Protein AF-A0A957MWS0-F1 (afdb_monomer_lite)

Structure (mmCIF, N/CA/C/O backbone):
data_AF-A0A957MWS0-F1
#
_entry.id   AF-A0A957MWS0-F1
#
loop_
_atom_site.group_PDB
_atom_site.id
_atom_site.type_symbol
_atom_site.label_atom_id
_atom_site.label_alt_id
_atom_site.label_comp_id
_atom_site.label_asym_id
_atom_site.label_entity_id
_atom_site.label_seq_id
_atom_site.pdbx_PDB_ins_code
_atom_site.Cartn_x
_atom_site.Cartn_y
_atom_site.Cartn_z
_atom_site.occupancy
_atom_site.B_iso_or_equiv
_atom_site.auth_seq_id
_atom_site.auth_comp_id
_atom_site.auth_asym_id
_atom_site.auth_atom_id
_atom_site.pdbx_PDB_model_num
ATOM 1 N N . MET A 1 1 ? 9.143 -3.288 -32.421 1.00 41.00 1 MET A N 1
ATOM 2 C CA . MET A 1 1 ? 8.758 -3.990 -31.177 1.00 41.00 1 MET A CA 1
ATOM 3 C C . MET A 1 1 ? 8.148 -2.960 -30.243 1.00 41.00 1 MET A C 1
ATOM 5 O O . MET A 1 1 ? 8.823 -2.007 -29.890 1.00 41.00 1 MET A O 1
ATOM 9 N N . THR A 1 2 ? 6.854 -3.057 -29.949 1.00 41.56 2 THR A N 1
ATOM 10 C CA . THR A 1 2 ? 6.137 -2.090 -29.103 1.00 41.56 2 THR A CA 1
ATOM 11 C C . THR A 1 2 ? 6.632 -2.187 -27.661 1.00 41.56 2 THR A C 1
ATOM 13 O O . THR A 1 2 ? 6.475 -3.242 -27.048 1.00 41.56 2 THR A O 1
ATOM 16 N N . ARG A 1 3 ? 7.220 -1.099 -27.134 1.00 49.81 3 ARG A N 1
ATOM 17 C CA . ARG A 1 3 ? 7.462 -0.883 -25.695 1.00 49.81 3 ARG A CA 1
ATOM 18 C C . ARG A 1 3 ? 6.140 -1.135 -24.965 1.00 49.81 3 ARG A C 1
ATOM 20 O O . ARG A 1 3 ? 5.248 -0.293 -24.993 1.00 49.81 3 ARG A O 1
ATOM 27 N N . GLN A 1 4 ? 5.965 -2.317 -24.379 1.00 48.16 4 GLN A N 1
ATOM 28 C CA . GLN A 1 4 ? 4.855 -2.553 -23.464 1.00 48.16 4 GLN A CA 1
ATOM 29 C C . GLN A 1 4 ? 5.163 -1.751 -22.203 1.00 48.16 4 GLN A C 1
ATOM 31 O O . GLN A 1 4 ? 5.989 -2.175 -21.398 1.00 48.16 4 GLN A O 1
ATOM 36 N N . SER A 1 5 ? 4.537 -0.581 -22.054 1.00 55.16 5 SER A N 1
ATOM 37 C CA . SER A 1 5 ? 4.545 0.157 -20.792 1.00 55.16 5 SER A CA 1
ATOM 38 C C . SER A 1 5 ? 4.175 -0.811 -19.672 1.00 55.16 5 SER A C 1
ATOM 40 O O . SER A 1 5 ? 3.104 -1.424 -19.699 1.00 55.16 5 SER A O 1
ATOM 42 N N . ARG A 1 6 ? 5.089 -1.003 -1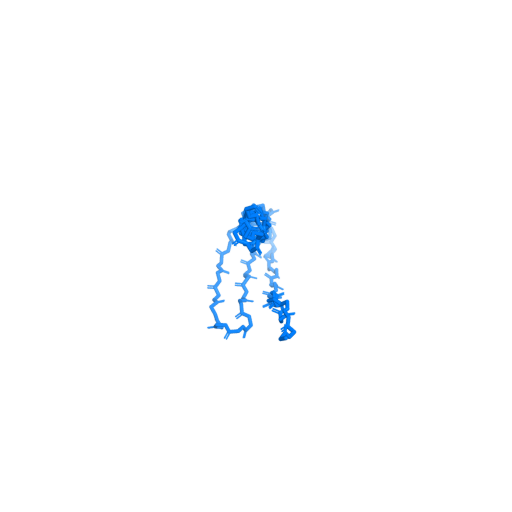8.717 1.00 61.19 6 ARG A N 1
ATOM 43 C CA . ARG A 1 6 ? 4.852 -1.829 -17.532 1.00 61.19 6 ARG A CA 1
ATOM 44 C C . ARG A 1 6 ? 3.748 -1.161 -16.715 1.00 61.19 6 ARG A C 1
ATOM 46 O O . ARG A 1 6 ? 4.003 -0.259 -15.932 1.00 61.19 6 ARG A O 1
ATOM 53 N N . TYR A 1 7 ? 2.508 -1.590 -16.923 1.00 65.25 7 TYR A N 1
ATOM 54 C CA . TYR A 1 7 ? 1.372 -1.075 -16.173 1.00 65.25 7 TYR A CA 1
ATOM 55 C C . TYR A 1 7 ? 1.456 -1.571 -14.724 1.00 65.25 7 TYR A C 1
ATOM 57 O O . TYR A 1 7 ? 1.460 -2.781 -14.466 1.00 65.25 7 TYR A O 1
ATOM 65 N N . LEU A 1 8 ? 1.564 -0.630 -13.789 1.00 72.00 8 LEU A N 1
ATOM 66 C CA . LEU A 1 8 ? 1.519 -0.882 -12.356 1.00 72.00 8 LEU A CA 1
ATOM 67 C C . LEU A 1 8 ? 0.056 -0.852 -11.902 1.00 72.00 8 LEU A C 1
ATOM 69 O O . LEU A 1 8 ? -0.591 0.191 -11.945 1.00 72.00 8 LEU A O 1
ATOM 73 N N . ALA A 1 9 ? -0.4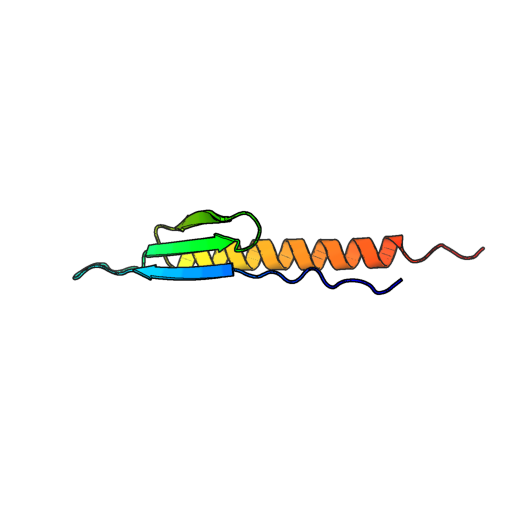70 -2.006 -11.491 1.00 83.00 9 ALA A N 1
ATOM 74 C CA . ALA A 1 9 ? -1.836 -2.144 -10.997 1.00 83.00 9 ALA A CA 1
ATOM 75 C C . ALA A 1 9 ? -1.811 -2.589 -9.534 1.00 83.00 9 ALA A C 1
ATOM 77 O O . ALA A 1 9 ? -1.407 -3.713 -9.227 1.00 83.00 9 ALA A O 1
ATOM 78 N N . PHE A 1 10 ? -2.277 -1.713 -8.646 1.00 88.38 10 PHE A N 1
ATOM 79 C CA . PHE A 1 10 ? -2.353 -1.979 -7.216 1.00 88.38 10 PHE A CA 1
ATOM 80 C C . PHE A 1 10 ? -3.773 -1.777 -6.690 1.00 88.38 10 PHE A C 1
ATOM 82 O O . PHE A 1 10 ? -4.464 -0.838 -7.087 1.00 88.38 10 PHE A O 1
ATOM 89 N N . LEU A 1 11 ? -4.194 -2.634 -5.761 1.00 93.44 11 LEU A N 1
ATOM 90 C CA . LEU A 1 11 ? -5.390 -2.424 -4.950 1.00 93.44 11 LEU A CA 1
ATOM 91 C C . LEU A 1 11 ? -4.979 -1.839 -3.604 1.00 93.44 11 LEU A C 1
ATOM 93 O O . LEU A 1 11 ? -4.140 -2.405 -2.904 1.00 93.44 11 LEU A O 1
ATOM 97 N N . VAL A 1 12 ? -5.601 -0.724 -3.234 1.00 94.88 12 VAL A N 1
ATOM 98 C CA . VAL A 1 12 ? -5.400 -0.090 -1.931 1.00 94.88 12 VAL A CA 1
ATOM 99 C C . VAL A 1 12 ? -6.651 -0.290 -1.092 1.00 94.88 12 VAL A C 1
ATOM 101 O O . VAL A 1 12 ? -7.757 0.019 -1.536 1.00 94.88 12 VAL A O 1
ATOM 104 N N . ARG A 1 13 ? -6.487 -0.787 0.134 1.00 96.06 13 ARG A N 1
ATOM 105 C CA . ARG A 1 13 ? -7.568 -0.869 1.119 1.00 96.06 13 ARG A CA 1
ATOM 106 C C . ARG A 1 13 ? -7.214 -0.021 2.325 1.00 96.06 13 ARG A C 1
ATOM 108 O O . ARG A 1 13 ? -6.138 -0.179 2.885 1.00 96.06 13 ARG A O 1
ATOM 115 N N . PHE A 1 14 ? -8.154 0.814 2.751 1.00 96.75 14 PHE A N 1
ATOM 116 C CA . PHE A 1 14 ? -8.055 1.587 3.984 1.00 96.75 14 PHE A CA 1
ATOM 117 C C . PHE A 1 14 ? -9.030 1.043 5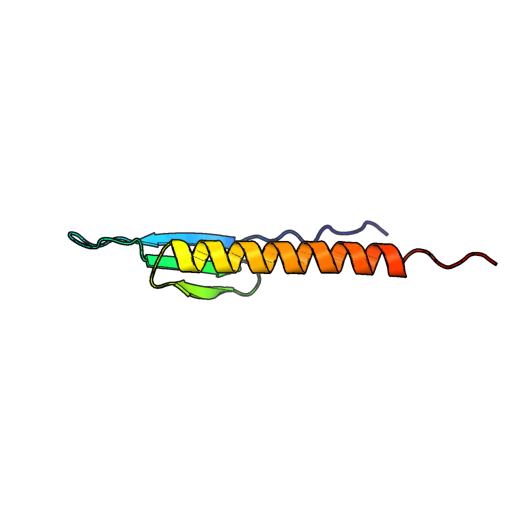.021 1.00 96.75 14 PHE A C 1
ATOM 119 O O . PHE A 1 14 ? -10.175 0.718 4.705 1.00 96.75 14 PHE A O 1
ATOM 126 N N . GLN A 1 15 ? -8.576 0.959 6.266 1.00 95.88 15 GLN A N 1
ATOM 127 C CA . GLN A 1 15 ? -9.391 0.580 7.408 1.00 95.88 15 GLN A CA 1
ATOM 128 C C . GLN A 1 15 ? -9.067 1.501 8.579 1.00 95.88 15 GLN A C 1
ATOM 130 O O . GLN A 1 15 ? -7.903 1.745 8.885 1.00 95.88 15 GLN A O 1
ATOM 135 N N . ARG A 1 16 ? -10.102 1.984 9.261 1.00 96.19 16 ARG A N 1
ATOM 136 C CA . ARG A 1 16 ? -9.959 2.745 10.499 1.00 96.19 16 ARG A CA 1
ATOM 137 C C . ARG A 1 16 ? -11.013 2.289 11.489 1.00 96.19 16 ARG A C 1
ATOM 139 O O . ARG A 1 16 ? -12.200 2.301 11.168 1.00 96.19 16 ARG A O 1
ATOM 146 N N . GLY A 1 17 ? -10.561 1.853 12.657 1.00 93.94 17 GLY A N 1
ATOM 147 C CA . GLY A 1 17 ? -11.431 1.525 13.780 1.00 93.94 17 GLY A CA 1
ATOM 148 C C . GLY A 1 17 ? -12.034 2.773 14.425 1.00 93.94 17 GLY A C 1
ATOM 149 O O . GLY A 1 17 ? -11.551 3.892 14.240 1.00 93.94 17 GLY A O 1
ATOM 150 N N . GLU A 1 18 ? -13.090 2.585 15.211 1.00 94.50 18 GLU A N 1
ATOM 151 C CA . GLU A 1 18 ? -13.637 3.652 16.047 1.00 94.50 18 GLU A CA 1
ATOM 152 C C . GLU A 1 18 ? -12.584 4.107 17.073 1.00 94.50 18 GLU A C 1
ATOM 154 O O . GLU A 1 18 ? -11.941 3.286 17.723 1.00 94.50 18 GLU A O 1
ATOM 159 N N . GLY A 1 19 ? -12.356 5.419 17.175 1.00 93.31 19 GLY A N 1
ATOM 160 C CA . GLY A 1 19 ? -11.336 5.997 18.058 1.00 93.31 19 GLY A CA 1
ATOM 161 C C . GLY A 1 19 ? -9.886 5.913 17.554 1.00 93.31 19 GLY A C 1
ATOM 162 O O . GLY A 1 19 ? -9.004 6.505 18.175 1.00 93.31 19 GLY A O 1
ATOM 163 N N . GLU A 1 20 ? -9.606 5.248 16.427 1.00 92.81 20 GLU A N 1
ATOM 164 C CA . GLU A 1 20 ? -8.263 5.245 15.834 1.00 92.81 20 GLU A CA 1
ATOM 165 C C . GLU A 1 20 ? -7.951 6.601 15.176 1.00 92.81 20 GLU A C 1
ATOM 167 O O . GLU A 1 20 ? -8.720 7.124 14.364 1.00 92.81 20 GLU A O 1
ATOM 172 N N . ARG A 1 21 ? -6.785 7.174 15.505 1.00 94.00 21 ARG A N 1
ATOM 173 C CA . ARG A 1 21 ? -6.321 8.449 14.929 1.00 94.00 21 ARG A CA 1
ATOM 174 C C . ARG A 1 21 ? -5.914 8.321 13.458 1.00 94.00 21 ARG A C 1
ATOM 176 O O . ARG A 1 21 ? -6.069 9.278 12.704 1.00 94.00 21 ARG A O 1
ATOM 183 N N . HIS A 1 22 ? -5.396 7.159 13.078 1.00 93.69 22 HIS A N 1
ATOM 184 C CA . HIS A 1 22 ? -4.802 6.890 11.770 1.00 93.69 22 HIS A CA 1
ATOM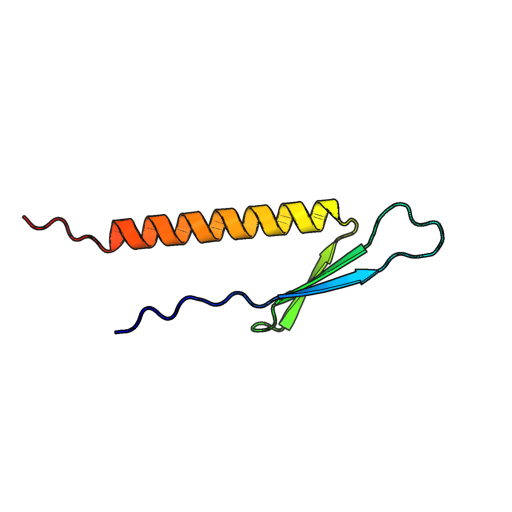 185 C C . HIS A 1 22 ? -5.575 5.803 11.031 1.00 93.69 22 HIS A C 1
ATOM 187 O O . HIS A 1 22 ? -6.233 4.966 11.647 1.00 93.69 22 HIS A O 1
ATOM 193 N N . TRP A 1 23 ? -5.485 5.819 9.707 1.00 96.25 23 TRP A N 1
ATOM 194 C CA . TRP A 1 23 ? -5.969 4.749 8.852 1.00 96.25 23 TRP A CA 1
ATOM 195 C C . TRP A 1 23 ? -4.862 3.719 8.675 1.00 96.25 23 TRP A C 1
ATOM 197 O O . TRP A 1 23 ? -3.764 4.031 8.220 1.00 96.25 23 TRP A O 1
ATOM 207 N N . ARG A 1 24 ? -5.175 2.463 8.968 1.00 96.56 24 ARG A N 1
ATOM 208 C CA . ARG A 1 24 ? -4.360 1.342 8.512 1.00 96.56 24 ARG A CA 1
ATOM 209 C C . ARG A 1 24 ? -4.615 1.136 7.030 1.00 96.56 24 ARG A C 1
ATOM 211 O O . ARG A 1 24 ? -5.741 1.324 6.556 1.00 96.56 24 ARG A O 1
ATOM 218 N N . ALA A 1 25 ? -3.584 0.735 6.301 1.00 97.06 25 ALA A N 1
ATOM 219 C CA . ALA A 1 25 ? -3.713 0.489 4.878 1.00 97.06 25 ALA A CA 1
ATOM 220 C C . ALA A 1 25 ? -3.068 -0.828 4.463 1.00 97.06 25 ALA A C 1
ATOM 222 O O . ALA A 1 25 ? -2.084 -1.269 5.056 1.00 97.06 25 ALA A O 1
ATOM 223 N N . SER A 1 26 ? -3.603 -1.442 3.415 1.00 96.44 26 SER A N 1
ATOM 224 C CA . SER A 1 26 ? -2.911 -2.496 2.686 1.00 96.44 26 SER A CA 1
ATOM 225 C C . SER A 1 26 ? -2.794 -2.148 1.210 1.00 96.44 26 SER A C 1
ATOM 227 O O . SER A 1 26 ? -3.705 -1.565 0.619 1.00 96.44 26 SER A O 1
ATOM 229 N N . LEU A 1 27 ? -1.650 -2.503 0.632 1.00 95.62 27 LEU A N 1
ATOM 230 C CA . LEU A 1 27 ? -1.340 -2.352 -0.783 1.00 95.62 27 LEU A CA 1
ATOM 231 C C . LEU A 1 27 ? -1.130 -3.745 -1.363 1.00 95.62 27 LEU A C 1
ATOM 233 O O . LEU A 1 27 ? -0.230 -4.462 -0.927 1.00 95.62 27 LEU A O 1
ATOM 237 N N . GLN A 1 28 ? -1.963 -4.135 -2.321 1.00 95.12 28 GLN A N 1
ATOM 238 C CA . GLN A 1 28 ? -1.843 -5.410 -3.013 1.00 95.12 28 GLN A CA 1
ATOM 239 C C . GLN A 1 28 ? -1.410 -5.181 -4.455 1.00 95.12 28 GLN A C 1
ATOM 241 O O . GLN A 1 28 ? -2.094 -4.488 -5.206 1.00 95.12 28 GLN A O 1
ATOM 246 N N . ASP A 1 29 ? -0.305 -5.800 -4.851 1.00 90.75 29 ASP A N 1
ATOM 247 C CA . ASP A 1 29 ? 0.070 -5.926 -6.255 1.00 90.75 29 ASP A CA 1
ATOM 248 C C . ASP A 1 29 ? -0.841 -6.963 -6.917 1.00 90.75 29 ASP A C 1
ATOM 250 O O . ASP A 1 29 ? -0.856 -8.135 -6.538 1.00 90.75 29 ASP A O 1
ATOM 254 N N . VAL A 1 30 ? -1.616 -6.533 -7.913 1.00 88.62 30 VAL A N 1
ATOM 255 C CA . VAL A 1 30 ? -2.585 -7.398 -8.600 1.00 88.62 30 VAL A CA 1
ATOM 256 C C . VAL A 1 30 ? -1.888 -8.505 -9.397 1.00 88.62 30 VAL A C 1
ATOM 258 O O . VAL A 1 30 ? -2.454 -9.581 -9.581 1.00 88.62 30 VAL A O 1
ATOM 261 N N . ARG A 1 31 ? -0.655 -8.273 -9.859 1.00 85.19 31 ARG A N 1
ATOM 262 C CA . ARG A 1 31 ? 0.088 -9.216 -10.704 1.00 85.19 31 ARG A CA 1
ATOM 263 C C . ARG A 1 31 ? 0.735 -10.318 -9.883 1.00 85.19 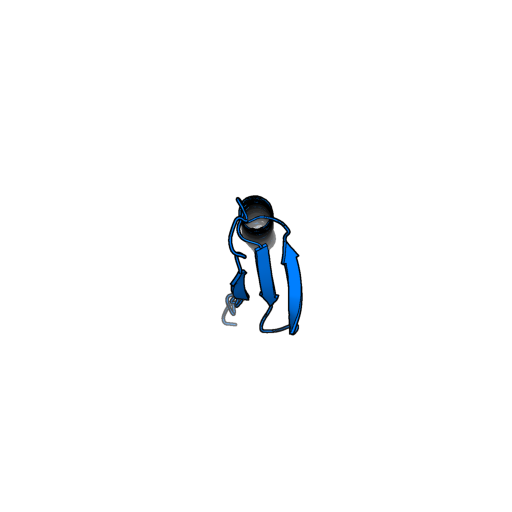31 ARG A C 1
ATOM 265 O O . ARG A 1 31 ? 0.671 -11.480 -10.270 1.00 85.19 31 ARG A O 1
ATOM 272 N N . THR A 1 32 ? 1.369 -9.949 -8.773 1.00 88.75 32 THR A N 1
ATOM 273 C CA . THR A 1 32 ? 2.076 -10.904 -7.905 1.00 88.75 32 THR A CA 1
ATOM 274 C C . THR A 1 32 ? 1.202 -11.433 -6.770 1.00 88.75 32 THR A C 1
ATOM 276 O O . THR A 1 32 ? 1.600 -12.368 -6.085 1.00 88.75 32 THR A O 1
ATOM 279 N N . GLN A 1 33 ? 0.021 -10.839 -6.560 1.00 88.56 33 GLN A N 1
ATOM 280 C CA . GLN A 1 33 ? -0.865 -11.063 -5.410 1.00 88.56 33 GLN A CA 1
ATOM 281 C C . GLN A 1 33 ? -0.212 -10.764 -4.050 1.00 88.56 33 GLN A C 1
ATOM 283 O O . GLN A 1 33 ? -0.805 -11.027 -3.000 1.00 88.56 33 GLN A O 1
ATOM 288 N N . THR A 1 34 ? 0.976 -10.155 -4.054 1.00 92.50 34 THR A N 1
ATOM 289 C CA . THR A 1 34 ? 1.704 -9.771 -2.847 1.00 92.50 34 THR A CA 1
ATOM 290 C C . THR A 1 34 ? 0.962 -8.645 -2.151 1.00 92.50 34 THR A C 1
ATOM 292 O O . THR A 1 34 ? 0.567 -7.670 -2.788 1.00 92.50 34 THR A O 1
ATOM 295 N N . THR A 1 35 ? 0.782 -8.770 -0.837 1.00 95.00 35 THR A N 1
ATOM 296 C CA . THR A 1 35 ? 0.110 -7.759 -0.018 1.00 95.00 35 THR A CA 1
ATOM 297 C C . THR A 1 35 ? 1.068 -7.215 1.028 1.00 95.00 35 THR A C 1
ATOM 299 O O . THR A 1 35 ? 1.644 -7.973 1.805 1.00 95.00 35 THR A O 1
ATOM 302 N N . MET A 1 36 ? 1.193 -5.894 1.071 1.00 95.94 36 MET A N 1
ATOM 303 C CA . MET A 1 36 ? 1.928 -5.152 2.090 1.00 95.94 36 MET A CA 1
ATOM 304 C C . MET A 1 36 ? 0.941 -4.470 3.034 1.00 95.94 36 MET A C 1
ATOM 306 O O . MET A 1 36 ? -0.122 -4.021 2.601 1.00 95.94 36 MET A O 1
ATOM 310 N N . GLN A 1 37 ? 1.282 -4.401 4.319 1.00 97.19 37 GLN A N 1
ATOM 311 C CA . GLN A 1 37 ? 0.471 -3.740 5.342 1.00 97.19 37 GLN A CA 1
ATOM 312 C C . GLN A 1 37 ? 1.216 -2.543 5.922 1.00 97.19 37 GLN A C 1
ATOM 314 O O . GLN A 1 37 ? 2.425 -2.602 6.133 1.00 97.19 37 GLN A O 1
ATOM 319 N N . PHE A 1 38 ? 0.468 -1.484 6.211 1.00 97.06 38 PHE A N 1
ATOM 320 C CA . PHE A 1 38 ? 0.964 -0.227 6.752 1.00 97.06 38 PHE A CA 1
ATOM 321 C C . PHE A 1 38 ? 0.142 0.148 7.982 1.00 97.06 38 PHE A C 1
ATOM 323 O O . PHE A 1 38 ? -1.093 0.059 7.971 1.00 97.06 38 PHE A O 1
ATOM 330 N N . ALA A 1 39 ? 0.825 0.568 9.047 1.00 94.25 39 ALA A N 1
ATOM 331 C CA . ALA A 1 39 ? 0.180 0.936 10.302 1.00 94.25 39 ALA A CA 1
ATOM 332 C C . ALA A 1 39 ? -0.507 2.306 10.208 1.00 94.25 39 ALA A C 1
ATOM 334 O O . ALA A 1 39 ? -1.456 2.569 10.948 1.00 94.25 39 ALA A O 1
ATOM 335 N N . THR A 1 40 ? -0.046 3.162 9.290 1.00 95.31 40 THR A N 1
ATOM 336 C CA . THR A 1 40 ? -0.606 4.497 9.043 1.00 95.31 40 THR A CA 1
ATOM 337 C C . THR A 1 40 ? -0.676 4.826 7.551 1.00 95.31 40 THR A C 1
ATOM 339 O O . THR A 1 40 ? 0.097 4.315 6.738 1.00 95.31 40 THR A O 1
ATOM 342 N N . GLU A 1 41 ? -1.554 5.761 7.188 1.00 93.62 41 GLU A N 1
ATOM 343 C CA . GLU A 1 41 ? -1.660 6.309 5.835 1.00 93.62 41 GLU A CA 1
ATOM 344 C C . GLU A 1 41 ? -0.361 6.983 5.365 1.00 93.62 41 GLU A C 1
ATOM 346 O O . GLU A 1 41 ? -0.028 6.947 4.181 1.00 93.62 41 GLU A O 1
ATOM 351 N N . ILE A 1 42 ? 0.410 7.556 6.294 1.00 95.44 42 ILE A N 1
ATOM 352 C CA . ILE A 1 42 ? 1.671 8.246 6.000 1.00 95.44 42 ILE A CA 1
ATOM 353 C C . ILE A 1 42 ? 2.738 7.249 5.540 1.00 95.44 42 ILE A C 1
ATOM 355 O O . ILE A 1 42 ? 3.485 7.537 4.603 1.00 95.44 42 ILE A O 1
ATOM 359 N N . GLU A 1 43 ? 2.813 6.078 6.177 1.00 96.19 43 GLU A N 1
ATOM 360 C CA . GLU A 1 43 ? 3.746 5.016 5.787 1.00 96.19 43 GLU A CA 1
ATOM 361 C C . GLU A 1 43 ? 3.458 4.509 4.371 1.00 96.19 43 GLU A C 1
ATOM 363 O O . GLU A 1 43 ? 4.387 4.396 3.569 1.00 96.19 43 GLU A O 1
ATOM 368 N N . LEU A 1 44 ? 2.179 4.292 4.036 1.00 95.25 44 LEU A N 1
ATOM 369 C CA . LEU A 1 44 ? 1.765 3.919 2.682 1.00 95.25 44 LEU A CA 1
ATOM 370 C C . LEU A 1 44 ? 2.208 4.971 1.656 1.00 95.25 44 LEU A C 1
ATOM 372 O O . LEU A 1 44 ? 2.820 4.625 0.648 1.00 95.25 44 LEU A O 1
ATOM 376 N N . ILE A 1 45 ? 1.907 6.251 1.903 1.00 94.38 45 ILE A N 1
ATOM 377 C CA . ILE A 1 45 ? 2.223 7.333 0.958 1.00 94.38 45 ILE A CA 1
ATOM 378 C C . ILE A 1 45 ? 3.731 7.415 0.719 1.00 94.38 45 ILE A C 1
ATOM 380 O O . ILE A 1 45 ? 4.161 7.519 -0.428 1.00 94.38 45 ILE A O 1
ATOM 384 N N . ARG A 1 46 ? 4.545 7.322 1.777 1.00 96.12 46 ARG A N 1
ATOM 385 C CA . ARG A 1 46 ? 6.009 7.311 1.642 1.00 96.12 46 ARG A CA 1
ATOM 386 C C . ARG A 1 46 ? 6.482 6.145 0.785 1.00 96.12 46 ARG A C 1
ATOM 388 O O . ARG A 1 46 ? 7.264 6.362 -0.132 1.00 96.12 46 ARG A O 1
ATOM 395 N N . HIS A 1 47 ? 5.969 4.944 1.044 1.00 92.81 47 HIS A N 1
ATOM 396 C CA . HIS A 1 47 ? 6.314 3.766 0.255 1.00 92.81 47 HIS A CA 1
ATOM 397 C C . HIS A 1 47 ? 5.959 3.943 -1.230 1.00 92.81 47 HIS A C 1
ATOM 399 O O . HIS A 1 47 ? 6.789 3.671 -2.093 1.00 92.81 47 HIS A O 1
ATOM 405 N N . MET A 1 48 ? 4.763 4.457 -1.536 1.00 90.31 48 MET A N 1
ATOM 406 C CA . MET A 1 48 ? 4.339 4.703 -2.917 1.00 90.31 48 MET A CA 1
ATOM 407 C C . MET A 1 48 ? 5.200 5.763 -3.613 1.00 90.31 48 MET A C 1
ATOM 409 O O . MET A 1 48 ? 5.562 5.582 -4.771 1.00 90.31 48 MET A O 1
ATOM 413 N N . LEU A 1 49 ? 5.549 6.853 -2.921 1.00 92.12 49 LEU A N 1
ATOM 414 C CA . LEU A 1 49 ? 6.427 7.891 -3.469 1.00 92.12 49 LEU A CA 1
ATOM 415 C C . LEU A 1 49 ? 7.819 7.340 -3.790 1.00 92.12 49 LEU A C 1
ATOM 417 O O . LEU A 1 49 ? 8.335 7.620 -4.867 1.00 92.12 49 LEU A O 1
ATOM 421 N N . THR A 1 50 ? 8.397 6.530 -2.899 1.00 91.19 50 THR A N 1
ATOM 422 C CA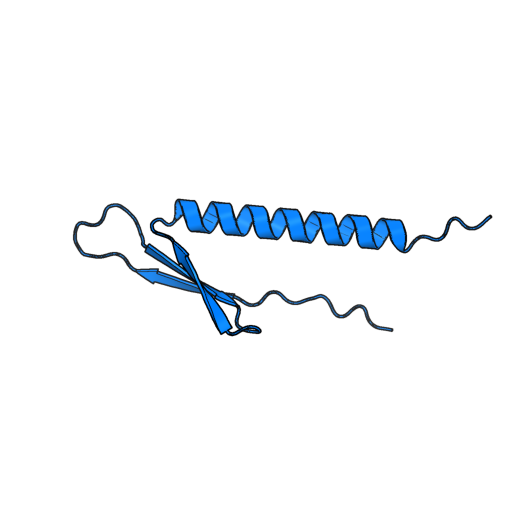 . THR A 1 50 ? 9.679 5.858 -3.151 1.00 91.19 50 THR A CA 1
ATOM 423 C C . THR A 1 50 ? 9.580 4.918 -4.351 1.00 91.19 50 THR A C 1
ATOM 425 O O . THR A 1 50 ? 10.379 5.037 -5.270 1.00 91.19 50 THR A O 1
ATOM 428 N N . ALA A 1 51 ? 8.552 4.066 -4.411 1.00 85.81 51 ALA A N 1
ATOM 429 C CA . ALA A 1 51 ? 8.370 3.141 -5.529 1.00 85.81 51 ALA A CA 1
ATOM 430 C C . ALA A 1 51 ? 8.203 3.863 -6.882 1.00 85.81 51 ALA A C 1
ATOM 432 O O . ALA A 1 51 ? 8.722 3.403 -7.896 1.00 85.81 51 ALA A O 1
ATOM 433 N N . MET A 1 52 ? 7.501 5.002 -6.907 1.00 85.69 52 MET A N 1
ATOM 434 C CA . MET A 1 52 ? 7.367 5.824 -8.115 1.00 85.69 52 MET A CA 1
ATOM 435 C C . MET A 1 52 ? 8.679 6.514 -8.499 1.00 85.69 52 MET A C 1
ATOM 437 O O . MET A 1 52 ? 8.994 6.580 -9.684 1.00 85.69 52 MET A O 1
ATOM 441 N N . ALA A 1 53 ? 9.443 7.015 -7.524 1.00 88.88 53 ALA A N 1
ATOM 442 C CA . ALA A 1 53 ? 10.750 7.617 -7.776 1.00 88.88 53 ALA A CA 1
ATOM 443 C C . ALA A 1 53 ? 11.739 6.588 -8.347 1.00 88.88 53 ALA A C 1
ATOM 445 O O . ALA A 1 53 ? 12.405 6.873 -9.341 1.00 88.88 53 ALA A O 1
ATOM 446 N N . ASP A 1 54 ? 11.767 5.379 -7.781 1.00 85.00 54 ASP A N 1
ATOM 447 C CA . ASP A 1 54 ? 12.603 4.276 -8.262 1.00 85.00 54 ASP A CA 1
ATOM 448 C C . ASP A 1 54 ? 12.209 3.857 -9.686 1.00 85.00 54 ASP A C 1
ATOM 450 O O . ASP A 1 54 ? 13.072 3.664 -10.542 1.00 85.00 54 ASP A O 1
ATOM 454 N N . ALA A 1 55 ? 10.905 3.767 -9.972 1.00 81.38 55 ALA A N 1
ATOM 455 C CA . ALA A 1 55 ? 10.411 3.448 -11.310 1.00 81.38 55 ALA A CA 1
ATOM 456 C C . ALA A 1 55 ? 10.788 4.529 -12.340 1.00 81.38 55 ALA A C 1
ATOM 458 O O . ALA A 1 55 ? 11.250 4.201 -13.431 1.00 81.38 55 ALA A O 1
ATOM 459 N N . ALA A 1 56 ? 10.652 5.811 -11.988 1.00 80.50 56 ALA A N 1
ATOM 460 C CA . ALA A 1 56 ? 11.029 6.921 -12.864 1.00 80.50 56 ALA A CA 1
ATOM 461 C C . ALA A 1 56 ? 12.547 6.970 -13.133 1.00 80.50 56 ALA A C 1
ATOM 463 O O . ALA A 1 56 ? 12.974 7.259 -14.254 1.00 80.50 56 ALA A O 1
ATOM 464 N N . ALA A 1 57 ? 13.372 6.654 -12.128 1.00 83.44 57 ALA A N 1
ATOM 465 C CA . ALA A 1 57 ? 14.822 6.560 -12.291 1.00 83.44 57 ALA A CA 1
ATOM 466 C C . ALA A 1 57 ? 15.211 5.418 -13.245 1.00 83.44 57 ALA A C 1
ATOM 468 O O . ALA A 1 57 ? 16.023 5.622 -14.147 1.00 83.44 57 ALA A O 1
ATOM 469 N N . GLN A 1 58 ? 14.572 4.249 -13.115 1.00 76.62 58 GLN A N 1
ATOM 470 C CA . GLN A 1 58 ? 14.792 3.109 -14.013 1.00 76.62 58 GLN A CA 1
ATOM 471 C C . GLN A 1 58 ? 14.412 3.425 -15.465 1.00 76.62 58 GLN A C 1
ATOM 473 O O . GLN A 1 58 ? 15.164 3.085 -16.374 1.00 76.62 58 GLN A O 1
ATOM 478 N N . GLU A 1 59 ? 13.290 4.114 -15.699 1.00 74.12 59 GLU A N 1
ATOM 479 C CA . GLU A 1 59 ? 12.905 4.546 -17.052 1.00 74.12 59 GLU A CA 1
ATOM 480 C C . GLU A 1 59 ? 13.927 5.514 -17.668 1.00 74.12 59 GLU A C 1
ATOM 482 O O . GLU A 1 59 ? 14.187 5.457 -18.872 1.00 74.12 59 GLU A O 1
ATOM 487 N N . THR A 1 60 ? 14.537 6.372 -16.847 1.00 71.00 60 THR A N 1
ATOM 488 C CA . THR A 1 60 ? 15.566 7.325 -17.289 1.00 71.00 60 THR A CA 1
ATOM 489 C C . THR A 1 60 ? 16.869 6.610 -17.664 1.00 71.00 60 THR A C 1
ATOM 491 O O . THR A 1 60 ? 17.418 6.865 -18.734 1.00 71.00 60 THR A O 1
ATOM 494 N N . GLU A 1 61 ? 17.336 5.664 -16.844 1.00 70.25 61 GLU A N 1
ATOM 495 C CA . GLU A 1 61 ? 18.533 4.863 -17.147 1.00 70.25 61 GLU A CA 1
ATOM 496 C C . GLU A 1 61 ? 18.338 3.940 -18.362 1.00 70.25 61 GLU A C 1
ATOM 498 O O . GLU A 1 61 ? 19.256 3.746 -19.161 1.00 70.25 61 GLU A O 1
ATOM 503 N N . GLU A 1 62 ? 17.145 3.360 -18.528 1.00 62.94 62 GLU A N 1
ATOM 504 C CA . GLU A 1 62 ? 16.817 2.545 -19.702 1.00 62.94 62 GLU A CA 1
ATOM 505 C C . GLU A 1 62 ? 16.749 3.384 -20.985 1.00 62.94 62 GLU A C 1
ATOM 507 O O . GLU A 1 62 ? 17.081 2.875 -22.058 1.00 62.94 62 GLU A O 1
ATOM 512 N N . ALA A 1 63 ? 16.344 4.655 -20.902 1.00 61.88 63 ALA A N 1
ATOM 513 C CA . ALA A 1 63 ? 16.380 5.576 -22.035 1.00 61.88 63 ALA A CA 1
ATOM 514 C C . ALA A 1 63 ? 17.821 5.924 -22.443 1.00 61.88 63 ALA A C 1
ATOM 516 O O . ALA A 1 63 ? 18.137 5.814 -23.624 1.00 61.88 63 ALA A O 1
ATOM 517 N N . ASP A 1 64 ? 18.689 6.242 -21.479 1.00 64.56 64 ASP A N 1
ATOM 518 C CA . ASP A 1 64 ? 20.102 6.591 -21.706 1.00 64.56 64 ASP A CA 1
ATOM 519 C C . ASP A 1 64 ? 20.905 5.412 -22.287 1.00 64.56 64 ASP A C 1
ATOM 521 O O . ASP A 1 64 ? 21.644 5.545 -23.255 1.00 64.56 64 ASP A O 1
ATOM 525 N N . ARG A 1 65 ? 20.669 4.191 -21.787 1.00 60.47 65 ARG A N 1
ATOM 526 C CA . ARG A 1 65 ? 21.321 2.970 -22.301 1.00 60.47 65 ARG A CA 1
ATOM 527 C C . ARG A 1 65 ? 20.823 2.542 -23.692 1.00 60.47 65 ARG A C 1
ATOM 529 O O . ARG A 1 65 ? 21.453 1.702 -24.333 1.00 60.47 65 ARG A O 1
ATOM 536 N N . SER A 1 66 ? 19.674 3.055 -24.136 1.00 60.16 66 SER A N 1
ATOM 537 C CA . SER A 1 66 ? 19.087 2.734 -25.445 1.00 60.16 66 SER A CA 1
ATOM 538 C C . SER A 1 66 ? 19.557 3.663 -26.567 1.00 60.16 66 SER A C 1
ATOM 540 O O . SER A 1 66 ? 19.210 3.394 -27.718 1.00 60.16 66 SER A O 1
ATOM 542 N N . ASP A 1 67 ? 20.324 4.714 -26.259 1.00 55.41 67 ASP A N 1
ATOM 543 C CA . ASP A 1 67 ? 21.015 5.540 -27.249 1.00 55.41 67 ASP A CA 1
ATOM 544 C C . ASP A 1 67 ? 22.417 4.945 -27.474 1.00 55.41 67 ASP A C 1
ATOM 546 O O . ASP A 1 67 ? 23.297 5.085 -26.622 1.00 55.41 67 ASP A O 1
ATOM 550 N N . PRO A 1 68 ? 22.667 4.209 -28.573 1.00 53.91 68 PRO A N 1
ATOM 551 C CA . PRO A 1 68 ? 24.037 3.900 -28.927 1.00 53.91 68 PRO A CA 1
ATOM 552 C C . PRO A 1 68 ? 24.693 5.215 -29.355 1.00 53.91 68 PRO A C 1
ATOM 554 O O . PRO A 1 68 ? 24.190 5.882 -30.260 1.00 53.91 68 PRO A O 1
ATOM 557 N N . GLU A 1 69 ? 25.824 5.570 -28.740 1.00 57.97 69 GLU A N 1
ATOM 558 C CA . GLU A 1 69 ? 26.781 6.496 -29.351 1.00 57.97 69 GLU A CA 1
ATOM 559 C C . GLU A 1 69 ? 27.017 6.023 -30.792 1.00 57.97 69 GLU A C 1
ATOM 561 O O . GLU A 1 69 ? 27.644 4.988 -31.041 1.00 57.97 69 GLU A O 1
ATOM 566 N N . VAL A 1 70 ? 26.426 6.741 -31.746 1.00 59.19 70 VAL A N 1
ATOM 567 C CA . VAL A 1 70 ? 26.733 6.574 -33.161 1.00 59.19 70 VAL A CA 1
ATOM 568 C C . VAL A 1 70 ? 28.109 7.220 -33.362 1.00 59.19 70 VAL A C 1
ATOM 570 O O . VAL A 1 70 ? 28.236 8.405 -33.046 1.00 59.19 70 VAL A O 1
ATOM 573 N N . PRO A 1 71 ? 29.130 6.467 -33.816 1.00 59.38 71 PRO A N 1
ATOM 574 C CA . PRO A 1 71 ? 30.463 7.008 -34.076 1.00 59.38 71 PRO A CA 1
ATOM 575 C C . PRO A 1 71 ? 30.476 8.046 -35.205 1.00 59.38 71 PRO A C 1
ATOM 577 O O . PRO A 1 71 ? 29.618 7.956 -36.117 1.00 59.38 71 PRO A O 1
#

pLDDT: mean 82.3, std 16.21, range [41.0, 97.19]

Sequence (71 aa):
MTRQSRYLAFLVRFQRGEGERHWRASLQDVRTQTTMQFATEIELIRHMLTAMADAAAQETEEADRSDPEVP

Radius of gyration: 17.51 Å; chains: 1; bounding box: 44×20×52 Å

Foldseek 3Di:
DDPPPPDFDWDKDWDDDVPRPFIKMWIAGPVVRDIDTDPHPVRVVVVVVVVVVVVVVVVVVVVVVPDPPDD

Secondary structure (DSSP, 8-state):
---------EEEEEE--TT-SS-EEEEEETTT--EEEESSHHHHHHHHHHHHHHHHHHHHHHHHTTS----